Protein AF-A0A382JQA4-F1 (afdb_monomer)

InterPro domains:
  IPR003439 ABC transporter-like, ATP-binding domain [PF00005] (1-121)
  IPR027417 P-loop containing nucleoside triphosphate hydrolase [G3DSA:3.40.50.300] (1-121)
  IPR027417 P-loop containing nucleoside triphosphate hydrolase [SSF52540] (1-121)
  IPR051782 ABC Transporter Superfamily, Various Functions [PTHR42939] (1-121)

Mean predicted aligned error: 5.18 Å

Secondary structure (DSSP, 8-state):
------TTSSHHHHHHHHTTSS--SS---BTTB-TTT-HHHHHTTEEE-S-SS---TT-BHHHHHHHHHHH-TTB-HHHHHHHHHTSS--TT-BGGGS-HHHHHHHHHHHHHTB--SEEE-

Organism: NCBI:txid408172

Structure (mmCIF, N/CA/C/O backbone):
data_AF-A0A382JQA4-F1
#
_entry.id   AF-A0A382JQA4-F1
#
loop_
_atom_site.group_PDB
_atom_site.id
_atom_site.type_symbol
_atom_site.label_atom_id
_atom_site.label_alt_id
_atom_site.label_comp_id
_atom_site.label_asym_id
_atom_site.label_entity_id
_atom_site.label_seq_id
_atom_site.pdbx_PDB_ins_code
_atom_site.Cartn_x
_atom_site.Cartn_y
_atom_site.Cartn_z
_atom_site.occupancy
_atom_site.B_iso_or_equiv
_atom_site.auth_seq_id
_atom_site.auth_comp_id
_atom_site.auth_asym_id
_atom_site.auth_atom_id
_atom_site.pdbx_PDB_model_num
ATOM 1 N N . VAL A 1 1 ? 13.847 -6.392 -0.870 1.00 78.69 1 VAL A N 1
ATOM 2 C CA . VAL A 1 1 ? 14.945 -5.477 -1.273 1.00 78.69 1 VAL A CA 1
ATOM 3 C C . VAL A 1 1 ? 14.628 -4.100 -0.716 1.00 78.69 1 VAL A C 1
ATOM 5 O O . VAL A 1 1 ? 13.453 -3.764 -0.682 1.00 78.69 1 VAL A O 1
ATOM 8 N N . GLY A 1 2 ? 15.618 -3.344 -0.240 1.00 84.31 2 GLY A N 1
ATOM 9 C CA . GLY A 1 2 ? 15.416 -1.977 0.253 1.00 84.31 2 GLY A CA 1
ATOM 10 C C . GLY A 1 2 ? 16.342 -1.001 -0.466 1.00 84.31 2 GLY A C 1
ATOM 11 O O . GLY A 1 2 ? 17.525 -1.291 -0.622 1.00 84.31 2 GLY A O 1
ATOM 12 N N . LEU A 1 3 ? 15.807 0.141 -0.903 1.00 86.50 3 LEU A N 1
ATOM 13 C CA . LEU A 1 3 ? 16.600 1.249 -1.439 1.00 86.50 3 LEU A CA 1
ATOM 14 C C . LEU A 1 3 ? 16.950 2.197 -0.290 1.00 86.50 3 LEU A C 1
ATOM 16 O O . LEU A 1 3 ? 16.064 2.821 0.292 1.00 86.50 3 LEU A O 1
ATOM 20 N N . ILE A 1 4 ? 18.235 2.309 0.043 1.00 88.94 4 ILE A N 1
ATOM 21 C CA . ILE A 1 4 ? 18.719 3.118 1.169 1.0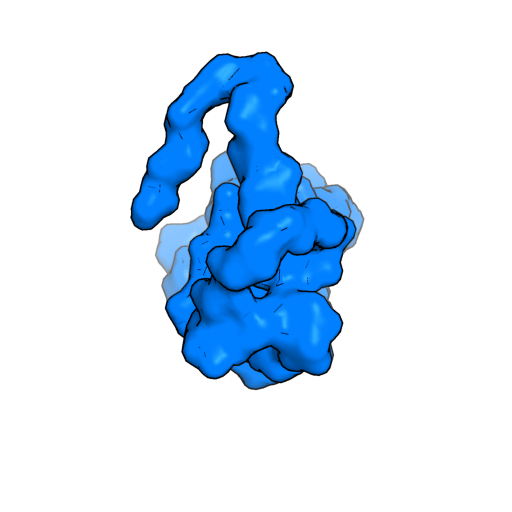0 88.94 4 ILE A CA 1
ATOM 22 C C . ILE A 1 4 ? 19.668 4.192 0.636 1.00 88.94 4 ILE A C 1
ATOM 24 O O . ILE A 1 4 ? 20.538 3.916 -0.181 1.00 88.94 4 ILE A O 1
ATOM 28 N N . GLY A 1 5 ? 19.482 5.433 1.086 1.00 90.75 5 GLY A N 1
ATOM 29 C CA . GLY A 1 5 ? 20.298 6.580 0.687 1.00 90.75 5 GLY A CA 1
ATOM 30 C C . GLY A 1 5 ? 19.712 7.900 1.199 1.00 90.75 5 GLY A C 1
ATOM 31 O O . GLY A 1 5 ? 18.571 7.901 1.677 1.00 90.75 5 GLY A O 1
ATOM 32 N N . PRO A 1 6 ? 20.434 9.028 1.092 1.00 93.25 6 PRO A N 1
ATOM 33 C CA . PRO A 1 6 ? 19.957 10.330 1.559 1.00 93.25 6 PRO A CA 1
ATOM 34 C C . PRO A 1 6 ? 18.718 10.822 0.790 1.00 93.25 6 PRO A C 1
ATOM 36 O O . PRO A 1 6 ? 18.336 10.284 -0.258 1.00 93.25 6 PRO A O 1
ATOM 39 N N . ASN A 1 7 ? 18.048 11.847 1.320 1.00 88.44 7 ASN A N 1
ATOM 40 C CA . ASN A 1 7 ? 16.985 12.539 0.587 1.00 88.44 7 ASN A CA 1
ATOM 41 C C . ASN A 1 7 ? 17.563 13.138 -0.701 1.00 88.44 7 ASN A C 1
ATOM 43 O O . ASN A 1 7 ? 18.663 13.677 -0.695 1.00 88.44 7 ASN A O 1
ATOM 47 N N . GLY A 1 8 ? 16.848 12.983 -1.816 1.00 88.38 8 GLY A N 1
ATOM 48 C CA . GLY A 1 8 ? 17.345 13.386 -3.136 1.00 88.38 8 GLY A CA 1
ATOM 49 C C . GLY A 1 8 ? 18.221 12.352 -3.854 1.00 88.38 8 GLY A C 1
ATOM 50 O O . G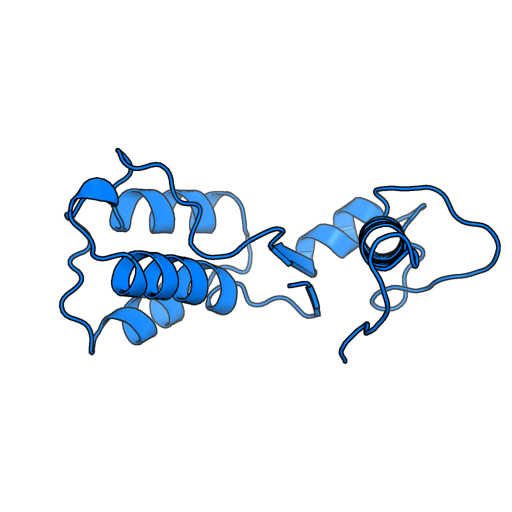LY A 1 8 ? 18.487 12.530 -5.033 1.00 88.38 8 GLY A O 1
ATOM 51 N N . ALA A 1 9 ? 18.580 11.221 -3.231 1.00 91.50 9 ALA A N 1
ATOM 52 C CA . ALA A 1 9 ? 19.385 10.166 -3.875 1.00 91.50 9 ALA A CA 1
ATOM 53 C C . ALA A 1 9 ? 18.668 9.382 -5.000 1.00 91.50 9 ALA A C 1
ATOM 55 O O . ALA A 1 9 ? 19.163 8.355 -5.445 1.00 91.50 9 ALA A O 1
ATOM 56 N N . GLY A 1 10 ? 17.466 9.797 -5.410 1.00 90.06 10 GLY A N 1
ATOM 57 C CA . GLY A 1 10 ? 16.733 9.170 -6.514 1.00 90.06 10 GLY A CA 1
ATOM 58 C C . GLY A 1 10 ? 15.852 7.970 -6.155 1.00 90.06 10 GLY A C 1
ATOM 59 O O . GLY A 1 10 ? 15.167 7.480 -7.037 1.00 90.06 10 GLY A O 1
ATOM 60 N N . LYS A 1 11 ? 15.765 7.536 -4.886 1.00 92.12 11 LYS A N 1
ATOM 61 C CA . LYS A 1 11 ? 14.941 6.373 -4.465 1.00 92.12 11 LYS A CA 1
ATOM 62 C C . LYS A 1 11 ? 13.510 6.413 -5.018 1.00 92.12 11 LYS A C 1
ATOM 64 O O . LYS A 1 11 ? 13.060 5.475 -5.664 1.00 92.12 11 LYS A O 1
ATOM 69 N N . THR A 1 12 ? 12.807 7.525 -4.800 1.00 88.38 12 THR A N 1
ATOM 70 C CA . THR A 1 12 ? 11.433 7.714 -5.289 1.00 88.38 12 THR A CA 1
ATOM 71 C C . THR A 1 12 ? 11.373 7.751 -6.814 1.00 88.38 12 THR A C 1
ATOM 73 O O . THR A 1 12 ? 10.428 7.223 -7.392 1.00 88.38 12 THR A O 1
ATOM 76 N N . THR A 1 13 ? 12.377 8.334 -7.472 1.00 90.94 13 THR A N 1
ATOM 77 C CA . THR A 1 13 ? 12.486 8.338 -8.936 1.00 90.94 13 THR A CA 1
ATOM 78 C C . THR A 1 13 ? 12.645 6.916 -9.462 1.00 90.94 13 THR A C 1
ATOM 80 O O . THR A 1 13 ? 11.890 6.517 -10.337 1.00 90.94 13 THR A O 1
ATOM 83 N N . THR A 1 14 ? 13.520 6.110 -8.857 1.00 90.50 14 THR A N 1
ATOM 84 C CA . THR A 1 14 ? 13.705 4.694 -9.195 1.00 90.50 14 THR A CA 1
ATOM 85 C C . THR A 1 14 ? 12.412 3.899 -9.034 1.00 90.50 14 THR A C 1
ATOM 87 O O . THR A 1 14 ? 12.034 3.169 -9.948 1.00 90.50 14 THR A O 1
ATOM 90 N N . LEU A 1 15 ? 11.693 4.068 -7.917 1.00 89.44 15 LEU A N 1
ATOM 91 C CA . LEU A 1 15 ? 10.400 3.404 -7.719 1.00 89.44 15 LEU A CA 1
ATOM 92 C C . LEU A 1 15 ? 9.377 3.825 -8.784 1.00 89.44 15 LEU A C 1
ATOM 94 O O . LEU A 1 15 ? 8.670 2.981 -9.325 1.00 89.44 15 LEU A O 1
ATOM 98 N N . ARG A 1 16 ? 9.327 5.112 -9.145 1.00 88.56 16 ARG A N 1
ATOM 99 C CA . ARG A 1 16 ? 8.451 5.600 -10.220 1.00 88.56 16 ARG A CA 1
ATOM 100 C C . ARG A 1 16 ? 8.831 5.029 -11.586 1.00 88.56 16 ARG A C 1
ATOM 102 O O . ARG A 1 16 ? 7.928 4.667 -12.335 1.00 88.56 16 ARG A O 1
ATOM 109 N N . SER A 1 17 ? 10.118 4.896 -11.899 1.00 90.81 17 SER A N 1
ATOM 110 C CA . SER A 1 17 ? 10.581 4.278 -13.149 1.00 90.81 17 SER A CA 1
ATOM 111 C C . SER A 1 17 ? 10.187 2.799 -13.239 1.00 90.81 17 SER A C 1
ATOM 113 O O . SER A 1 17 ? 9.660 2.385 -14.268 1.00 90.81 17 SER A O 1
ATOM 115 N N . ILE A 1 18 ? 10.317 2.033 -12.145 1.00 89.06 18 ILE A N 1
ATOM 116 C CA . ILE A 1 18 ? 9.846 0.632 -12.058 1.00 89.06 18 ILE A CA 1
ATOM 117 C C . ILE A 1 18 ? 8.343 0.528 -12.363 1.00 89.06 18 ILE A C 1
ATOM 119 O O . ILE A 1 18 ? 7.892 -0.412 -13.012 1.00 89.06 18 ILE A O 1
ATOM 123 N N . LEU A 1 19 ? 7.554 1.513 -11.934 1.00 87.31 19 LEU A N 1
ATOM 124 C CA . LEU A 1 19 ? 6.108 1.555 -12.170 1.00 87.31 19 LEU A CA 1
ATOM 125 C C . LEU A 1 19 ? 5.722 2.145 -13.543 1.00 87.31 19 LEU A C 1
ATOM 127 O O . LEU A 1 19 ? 4.531 2.269 -13.838 1.00 87.31 19 LEU A O 1
ATOM 131 N N . GLY A 1 20 ? 6.689 2.556 -14.372 1.00 87.94 20 GLY 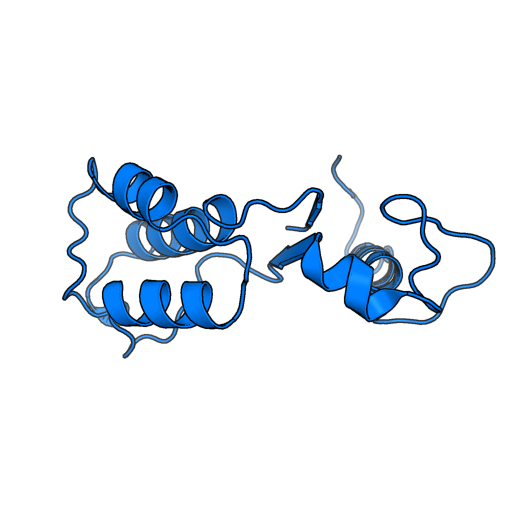A N 1
ATOM 132 C CA . GLY A 1 20 ? 6.427 3.243 -15.643 1.00 87.94 20 GLY A CA 1
ATOM 133 C C . GLY A 1 20 ? 5.777 4.627 -15.469 1.00 87.94 20 GLY A C 1
ATOM 134 O O . GLY A 1 20 ? 4.992 5.068 -16.311 1.00 87.94 20 GLY A O 1
ATOM 135 N N . LEU A 1 21 ? 6.036 5.293 -14.338 1.00 87.38 21 LEU A N 1
ATOM 136 C CA . LEU A 1 21 ? 5.533 6.634 -13.998 1.00 87.38 21 LEU A CA 1
ATOM 137 C C . LEU A 1 21 ? 6.531 7.752 -14.326 1.00 87.38 21 LEU A C 1
ATOM 139 O O . LEU A 1 21 ? 6.214 8.929 -14.159 1.00 87.38 21 LEU A O 1
ATOM 143 N N . THR A 1 22 ? 7.758 7.412 -14.710 1.00 90.12 22 THR A N 1
ATOM 144 C CA . THR A 1 22 ? 8.824 8.366 -15.038 1.00 90.12 22 THR A CA 1
ATOM 145 C C . THR A 1 22 ? 9.760 7.732 -16.058 1.00 90.12 22 THR A C 1
ATOM 147 O O . THR A 1 22 ? 10.077 6.547 -15.935 1.00 90.12 22 THR A O 1
ATOM 150 N N . ASP A 1 23 ? 10.197 8.518 -17.040 1.00 88.69 23 ASP A N 1
ATOM 151 C CA . ASP A 1 23 ? 11.150 8.073 -18.055 1.00 88.69 23 ASP A CA 1
ATOM 152 C C . ASP A 1 23 ? 12.522 7.752 -17.451 1.00 88.69 23 ASP A C 1
ATOM 154 O O . ASP A 1 23 ? 12.904 8.254 -16.390 1.00 88.69 23 ASP A O 1
ATOM 158 N N . PHE A 1 24 ? 13.261 6.880 -18.129 1.00 90.88 24 PHE A N 1
ATOM 159 C CA . PHE A 1 24 ? 14.616 6.488 -17.762 1.00 90.88 24 PHE A CA 1
ATOM 160 C C . PHE A 1 24 ? 15.403 6.079 -19.009 1.00 90.88 24 PHE A C 1
ATOM 162 O O . PHE A 1 24 ? 14.835 5.632 -20.011 1.00 90.88 24 PHE A O 1
ATOM 169 N N . GLU A 1 25 ? 16.722 6.207 -18.924 1.00 92.38 25 GLU A N 1
ATOM 170 C CA . GLU A 1 25 ? 17.649 5.734 -19.948 1.00 92.38 25 GLU A CA 1
ATOM 171 C C . GLU A 1 25 ? 18.119 4.305 -19.649 1.00 92.38 25 GLU A C 1
ATOM 173 O O . GLU A 1 25 ? 18.161 3.867 -18.498 1.00 92.38 25 GLU A O 1
ATOM 178 N N . GLY A 1 26 ? 18.483 3.571 -20.701 1.00 91.88 26 GLY A N 1
ATOM 179 C CA . GLY A 1 26 ? 18.902 2.174 -20.605 1.00 91.88 26 GLY A CA 1
ATOM 180 C C . GLY A 1 26 ? 17.743 1.174 -20.675 1.00 91.88 26 GLY A C 1
ATOM 181 O O . GLY A 1 26 ? 16.707 1.422 -21.303 1.00 91.88 26 GLY A O 1
ATOM 182 N N . GLN A 1 27 ? 17.958 0.003 -20.073 1.00 90.50 27 GLN A N 1
ATOM 183 C CA . GLN A 1 27 ? 17.041 -1.138 -20.110 1.00 90.50 27 GLN A CA 1
ATOM 184 C C . GLN A 1 27 ? 16.581 -1.503 -18.696 1.00 90.50 27 GLN A C 1
ATOM 186 O O . GLN A 1 27 ? 17.380 -1.538 -17.761 1.00 90.50 27 GLN A O 1
ATOM 191 N N . MET A 1 28 ? 15.285 -1.777 -18.547 1.00 92.38 28 MET A N 1
ATOM 192 C CA . MET A 1 28 ? 14.668 -2.227 -17.302 1.00 92.38 28 MET A CA 1
ATOM 193 C C . MET A 1 28 ? 13.574 -3.233 -17.638 1.00 92.38 28 MET A C 1
ATOM 195 O O . MET A 1 28 ? 12.749 -2.981 -18.515 1.00 92.38 28 MET A O 1
ATOM 199 N N . GLU A 1 29 ? 13.537 -4.333 -16.897 1.00 91.62 29 GLU A N 1
ATOM 200 C CA . GLU A 1 29 ? 12.457 -5.309 -16.966 1.00 9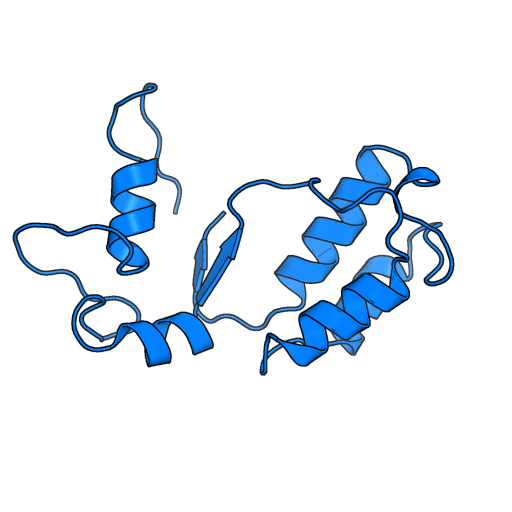1.62 29 GLU A CA 1
ATOM 201 C C . GLU A 1 29 ? 11.804 -5.462 -15.595 1.00 91.62 29 GLU A C 1
ATOM 203 O O . GLU A 1 29 ? 12.475 -5.617 -14.573 1.00 91.62 29 GLU A O 1
ATOM 208 N N . VAL A 1 30 ? 10.474 -5.439 -15.577 1.00 90.12 30 VAL A N 1
ATOM 209 C CA . VAL A 1 30 ? 9.652 -5.641 -14.384 1.00 90.12 30 VAL A CA 1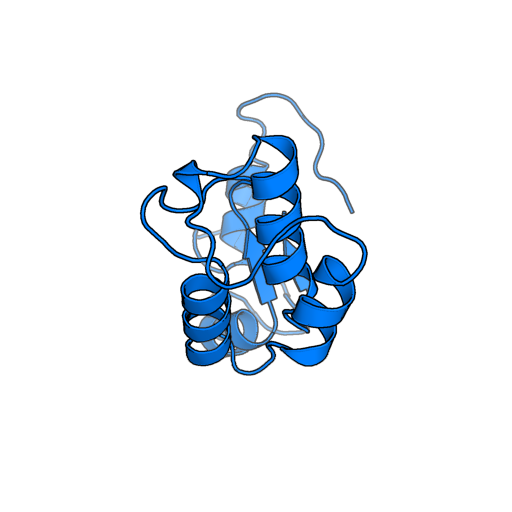
ATOM 210 C C . VAL A 1 30 ? 8.699 -6.784 -14.681 1.00 90.12 30 VAL A C 1
ATOM 212 O O . VAL A 1 30 ? 7.892 -6.705 -15.603 1.00 90.12 30 VAL A O 1
ATOM 215 N N . LEU A 1 31 ? 8.823 -7.879 -13.926 1.00 88.38 31 LEU A N 1
ATOM 216 C CA . LEU A 1 31 ? 8.071 -9.120 -14.168 1.00 88.38 31 LEU A CA 1
ATOM 217 C C . LEU A 1 31 ? 8.221 -9.642 -15.618 1.00 88.38 31 LEU A C 1
ATOM 219 O O . LEU A 1 31 ? 7.270 -10.186 -16.186 1.00 88.38 31 LEU A O 1
ATOM 223 N N . GLY A 1 32 ? 9.414 -9.462 -16.203 1.00 89.94 32 GLY A N 1
ATOM 224 C CA . GLY A 1 32 ? 9.757 -9.868 -17.572 1.00 89.94 32 GLY A CA 1
ATOM 225 C C . GLY A 1 32 ? 9.202 -8.955 -18.670 1.00 89.94 32 GLY A C 1
ATOM 226 O O . GLY A 1 32 ? 9.059 -9.393 -19.808 1.00 89.94 32 GLY A O 1
ATOM 227 N N . GLN A 1 33 ? 8.812 -7.719 -18.341 1.00 90.19 33 GLN A N 1
ATOM 228 C CA . GLN A 1 33 ? 8.235 -6.765 -19.292 1.00 90.19 33 GLN A CA 1
ATOM 229 C C . GLN A 1 33 ? 8.883 -5.381 -19.173 1.00 90.19 33 GLN A C 1
ATOM 231 O O . GLN A 1 33 ? 9.233 -4.954 -18.074 1.00 90.19 33 GLN A O 1
ATOM 236 N N . ASP A 1 34 ? 8.988 -4.651 -20.288 1.00 91.06 34 ASP A N 1
ATOM 237 C CA . ASP A 1 34 ? 9.411 -3.245 -20.269 1.00 91.06 34 ASP A CA 1
ATOM 238 C C . ASP A 1 34 ? 8.274 -2.369 -19.689 1.00 91.06 34 ASP A C 1
ATOM 240 O O . ASP A 1 34 ? 7.169 -2.345 -20.258 1.00 91.06 34 ASP A O 1
ATOM 244 N N . PRO A 1 35 ? 8.512 -1.633 -18.584 1.00 89.25 35 PRO A N 1
ATOM 245 C CA . PRO A 1 35 ? 7.501 -0.797 -17.938 1.00 89.25 35 PRO A CA 1
ATOM 246 C C . PRO A 1 35 ? 6.991 0.362 -18.800 1.00 89.25 35 PRO A C 1
ATOM 248 O O . PRO A 1 35 ? 5.893 0.856 -18.540 1.00 89.25 35 PRO A O 1
ATOM 251 N N . ARG A 1 36 ? 7.716 0.770 -19.848 1.00 87.81 36 ARG A N 1
ATOM 252 C CA . ARG A 1 36 ? 7.264 1.790 -20.812 1.00 87.81 36 ARG A CA 1
ATOM 253 C C . ARG A 1 36 ? 6.227 1.230 -21.784 1.00 87.81 36 ARG A C 1
ATOM 255 O O . ARG A 1 36 ? 5.258 1.909 -22.107 1.00 87.81 36 ARG A O 1
ATOM 262 N N . ALA A 1 37 ? 6.404 -0.017 -22.223 1.00 85.81 37 ALA A N 1
ATOM 263 C CA . ALA A 1 37 ? 5.543 -0.645 -23.227 1.00 85.81 37 ALA A CA 1
ATOM 264 C C . ALA A 1 37 ? 4.334 -1.372 -22.616 1.00 85.81 37 ALA A C 1
ATOM 266 O O . ALA A 1 37 ? 3.247 -1.369 -23.192 1.00 85.81 37 ALA A O 1
ATOM 267 N N . SER A 1 38 ? 4.504 -2.003 -21.449 1.00 87.31 38 SER A N 1
ATOM 268 C CA . SER A 1 38 ? 3.506 -2.927 -20.881 1.00 87.31 38 SER A CA 1
ATOM 269 C C . SER A 1 38 ? 2.995 -2.514 -19.501 1.00 87.31 38 SER A C 1
ATOM 271 O O . SER A 1 38 ? 2.585 -3.357 -18.702 1.00 87.31 38 SER A O 1
ATOM 273 N N . ARG A 1 39 ? 2.966 -1.205 -19.219 1.00 85.31 39 ARG A N 1
ATOM 274 C CA . ARG A 1 39 ? 2.570 -0.669 -17.908 1.00 85.31 39 ARG A CA 1
ATOM 275 C C . ARG A 1 39 ? 1.255 -1.243 -17.378 1.00 85.31 39 ARG A C 1
ATOM 277 O O . ARG A 1 39 ? 1.198 -1.609 -16.213 1.00 85.31 39 ARG A O 1
ATOM 284 N N . HIS A 1 40 ? 0.216 -1.344 -18.208 1.00 84.44 40 HIS A N 1
ATOM 285 C CA . HIS A 1 40 ? -1.093 -1.856 -17.779 1.00 84.44 40 HIS A CA 1
ATOM 286 C C . HIS A 1 40 ? -1.006 -3.284 -17.208 1.00 84.44 40 HIS A C 1
ATOM 288 O O . HIS A 1 40 ? -1.457 -3.518 -16.091 1.00 84.44 40 HIS A O 1
ATOM 294 N N . ARG A 1 41 ? -0.327 -4.202 -17.909 1.00 84.75 41 ARG A N 1
ATOM 295 C CA . ARG A 1 41 ? -0.140 -5.600 -17.471 1.00 84.75 41 ARG A CA 1
ATOM 296 C C . ARG A 1 41 ? 0.708 -5.700 -16.212 1.00 84.75 41 ARG A C 1
ATOM 298 O O . ARG A 1 41 ? 0.472 -6.557 -15.367 1.00 84.75 41 ARG A O 1
ATOM 305 N N . ILE A 1 42 ? 1.705 -4.826 -16.086 1.00 86.44 42 ILE A N 1
ATOM 306 C CA . ILE A 1 42 ? 2.530 -4.748 -14.881 1.00 86.44 42 ILE A CA 1
ATOM 307 C C . ILE A 1 42 ? 1.670 -4.269 -13.706 1.00 86.44 42 ILE A C 1
ATOM 309 O O . ILE A 1 42 ? 1.691 -4.900 -12.657 1.00 86.44 42 ILE A O 1
ATOM 313 N N . MET A 1 43 ? 0.855 -3.224 -13.871 1.00 82.00 43 MET A N 1
ATOM 314 C CA . MET A 1 43 ? -0.007 -2.699 -12.799 1.00 82.00 43 MET A CA 1
ATOM 315 C C . MET A 1 43 ? -1.086 -3.691 -12.330 1.00 82.00 43 MET A C 1
ATOM 317 O O . MET A 1 43 ? -1.520 -3.608 -11.187 1.00 82.00 43 MET A O 1
ATOM 321 N N . GLU A 1 44 ? -1.491 -4.664 -13.151 1.00 81.50 44 GLU A N 1
ATOM 322 C CA . GLU A 1 44 ? -2.368 -5.767 -12.712 1.00 81.50 44 GLU A CA 1
ATOM 323 C C . GLU A 1 44 ? -1.674 -6.731 -11.732 1.00 81.50 44 GLU A C 1
ATOM 325 O O . GLU A 1 44 ? -2.330 -7.454 -10.978 1.00 81.50 44 GLU A O 1
ATOM 330 N N . ARG A 1 45 ? -0.338 -6.755 -11.748 1.00 82.69 45 ARG A N 1
ATOM 331 C CA . ARG A 1 45 ? 0.507 -7.685 -10.984 1.00 82.69 45 ARG A CA 1
ATOM 332 C C . ARG A 1 45 ? 1.356 -6.991 -9.918 1.00 82.69 45 ARG A C 1
ATOM 334 O O . ARG A 1 45 ? 1.950 -7.680 -9.091 1.00 82.69 45 ARG A O 1
ATOM 341 N N . VAL A 1 46 ? 1.414 -5.661 -9.927 1.00 83.00 46 VAL A N 1
ATOM 342 C CA . VAL A 1 46 ? 2.166 -4.835 -8.978 1.00 83.00 46 VAL A CA 1
ATOM 343 C C . VAL A 1 46 ? 1.205 -4.086 -8.062 1.00 83.00 46 VAL A C 1
ATOM 345 O O . VAL A 1 46 ? 0.256 -3.459 -8.523 1.00 83.00 46 VAL A O 1
ATOM 348 N N . CYS A 1 47 ? 1.485 -4.086 -6.762 1.00 82.25 47 CYS A N 1
ATOM 349 C CA . CYS A 1 47 ? 0.840 -3.189 -5.808 1.00 82.25 47 CYS A CA 1
ATOM 350 C C . CYS A 1 47 ? 1.841 -2.105 -5.393 1.00 82.25 47 CYS A C 1
ATOM 352 O O . CYS A 1 47 ? 2.959 -2.424 -4.992 1.00 82.25 47 CYS A O 1
ATOM 354 N N . PHE A 1 48 ? 1.450 -0.833 -5.494 1.00 80.31 48 PHE A N 1
ATOM 355 C CA . PHE A 1 48 ? 2.253 0.297 -5.030 1.00 80.31 48 PHE A CA 1
ATOM 356 C C . PHE A 1 48 ? 1.543 1.029 -3.898 1.00 80.31 48 PHE A C 1
ATOM 358 O O . PHE A 1 48 ? 0.388 1.435 -4.035 1.00 80.31 48 PHE A O 1
ATOM 365 N N . VAL A 1 49 ? 2.269 1.241 -2.808 1.00 78.12 49 VAL A N 1
ATOM 366 C CA . VAL A 1 49 ? 1.814 1.983 -1.639 1.00 78.12 49 VAL A CA 1
ATOM 367 C C . VAL A 1 49 ? 2.798 3.113 -1.417 1.00 78.12 49 VAL A C 1
ATOM 369 O O . VAL A 1 49 ? 3.954 2.877 -1.104 1.00 78.12 49 VAL A O 1
ATOM 372 N N . ALA A 1 50 ? 2.346 4.349 -1.616 1.00 69.00 50 ALA A N 1
ATOM 373 C CA . ALA A 1 50 ? 3.211 5.515 -1.459 1.00 69.00 50 ALA A CA 1
ATOM 374 C C . ALA A 1 50 ? 3.452 5.890 0.012 1.00 69.00 50 ALA A C 1
ATOM 376 O O . ALA A 1 50 ? 4.457 6.526 0.319 1.00 69.00 50 ALA A O 1
ATOM 377 N N . ASP A 1 51 ? 2.503 5.559 0.894 1.00 71.94 51 ASP A N 1
ATOM 378 C CA . ASP A 1 51 ? 2.567 5.832 2.329 1.00 71.94 51 ASP A CA 1
ATOM 379 C C . ASP A 1 51 ? 1.591 4.920 3.092 1.00 71.94 51 ASP A C 1
ATOM 381 O O . ASP A 1 51 ? 0.548 4.524 2.563 1.00 71.94 51 ASP A O 1
ATOM 385 N N . VAL A 1 52 ? 1.900 4.610 4.350 1.00 74.75 52 VAL A N 1
ATOM 386 C CA . VAL A 1 52 ? 1.088 3.755 5.226 1.00 74.75 52 VAL A CA 1
ATOM 387 C C . VAL A 1 52 ? 0.297 4.623 6.213 1.00 74.75 52 VAL A C 1
ATOM 389 O O . VAL A 1 52 ? 0.708 5.700 6.619 1.00 74.75 52 VAL A O 1
ATOM 392 N N . GLY A 1 53 ? -0.885 4.162 6.626 1.00 77.19 53 GLY A N 1
ATOM 393 C CA . GLY A 1 53 ? -1.744 4.887 7.574 1.00 77.19 53 GLY A CA 1
ATOM 394 C C . GLY A 1 53 ? -2.555 6.056 6.986 1.00 77.19 53 GLY A C 1
ATOM 395 O O . GLY A 1 53 ? -3.270 6.730 7.726 1.00 77.19 53 GLY A O 1
ATOM 396 N N . VAL A 1 54 ? -2.508 6.278 5.669 1.00 82.69 54 VAL A N 1
ATOM 397 C CA . VAL A 1 54 ? -3.264 7.343 4.988 1.00 82.69 54 VAL A CA 1
ATOM 398 C C . VAL A 1 54 ? -4.609 6.818 4.465 1.00 82.69 54 VAL A C 1
ATOM 400 O O . VAL A 1 54 ? -4.747 6.478 3.297 1.00 82.69 54 VAL A O 1
ATOM 403 N N . LEU A 1 55 ? -5.620 6.724 5.335 1.00 91.12 55 LEU A N 1
ATOM 404 C CA . LEU A 1 55 ? -6.997 6.382 4.943 1.00 91.12 55 LEU A CA 1
ATOM 405 C C . LEU A 1 55 ? -7.953 7.562 5.203 1.00 91.12 55 LEU A C 1
ATOM 407 O O . LEU A 1 55 ? -7.815 8.240 6.229 1.00 91.12 55 LEU A O 1
ATOM 411 N N . PRO A 1 56 ? -8.953 7.823 4.333 1.00 93.56 56 PRO A N 1
ATOM 412 C CA . PRO A 1 56 ? -9.905 8.906 4.552 1.00 93.56 56 PRO A CA 1
ATOM 413 C C . PRO A 1 56 ? -10.668 8.721 5.867 1.00 93.56 56 PRO A C 1
ATOM 415 O O . PRO A 1 56 ? -11.330 7.712 6.091 1.00 93.56 56 PRO A O 1
ATOM 418 N N . ARG A 1 57 ? -10.626 9.732 6.740 1.00 95.12 57 ARG A N 1
ATOM 419 C CA . ARG A 1 57 ? -11.186 9.668 8.105 1.00 95.12 57 ARG A CA 1
ATOM 420 C C . ARG A 1 57 ? -12.677 9.301 8.169 1.00 95.12 57 ARG A C 1
ATOM 422 O O . ARG A 1 57 ? -13.146 8.798 9.192 1.00 95.12 57 ARG A O 1
ATOM 429 N N . TRP A 1 58 ? -13.435 9.604 7.120 1.00 96.56 58 TRP A N 1
ATOM 430 C CA . TRP A 1 58 ? -14.874 9.353 7.035 1.00 96.56 58 TRP A CA 1
ATOM 431 C C . TRP A 1 58 ? -15.230 7.940 6.554 1.00 96.56 58 TRP A C 1
ATOM 433 O O . TRP A 1 58 ? -16.363 7.514 6.791 1.00 96.56 58 TRP A O 1
ATOM 443 N N . LEU A 1 59 ? -14.287 7.237 5.919 1.00 97.50 59 LEU A N 1
ATOM 444 C CA . LEU A 1 59 ? -14.477 5.925 5.304 1.00 97.50 59 LEU A CA 1
ATOM 445 C C . LEU A 1 59 ? -14.672 4.855 6.382 1.00 97.50 59 LEU A C 1
ATOM 447 O O . LEU A 1 59 ? -13.993 4.901 7.415 1.00 97.50 59 LEU A O 1
ATOM 451 N N . ARG A 1 60 ? -15.596 3.910 6.175 1.00 98.38 60 ARG A N 1
ATOM 452 C CA . ARG A 1 60 ? -15.689 2.723 7.038 1.00 98.38 60 ARG A CA 1
ATOM 453 C C . ARG A 1 60 ? -14.710 1.653 6.578 1.00 98.38 60 ARG A C 1
ATOM 455 O O . ARG A 1 60 ? -14.370 1.587 5.402 1.00 98.38 60 ARG A O 1
ATOM 462 N N . VAL A 1 61 ? -14.290 0.786 7.494 1.00 97.62 61 VAL A N 1
ATOM 463 C CA . VAL A 1 61 ?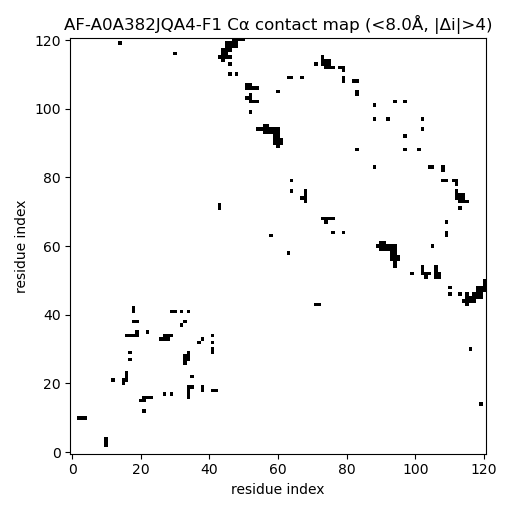 -13.387 -0.333 7.171 1.00 97.62 61 VAL A CA 1
ATOM 464 C C . VAL A 1 61 ? -13.993 -1.246 6.093 1.00 97.62 61 VAL A C 1
ATOM 466 O O . VAL A 1 61 ? -13.296 -1.601 5.147 1.00 97.62 61 VAL A O 1
ATOM 469 N N . ALA A 1 62 ? -15.296 -1.537 6.166 1.00 97.69 62 ALA A N 1
ATOM 470 C CA . ALA A 1 62 ? -16.012 -2.305 5.141 1.00 97.69 62 ALA A CA 1
ATOM 471 C C . ALA A 1 62 ? -16.051 -1.602 3.771 1.00 97.69 62 ALA A C 1
ATOM 473 O O . ALA A 1 62 ? -15.929 -2.254 2.738 1.00 97.69 62 ALA A O 1
ATOM 474 N N . ASP A 1 63 ? -16.190 -0.272 3.754 1.00 97.75 63 ASP A N 1
ATOM 475 C CA . ASP A 1 63 ? -16.203 0.505 2.509 1.00 97.75 63 ASP A CA 1
ATOM 476 C C . ASP A 1 63 ? -14.812 0.502 1.859 1.00 97.75 63 ASP A C 1
ATOM 478 O O . ASP A 1 63 ? -14.693 0.416 0.639 1.00 97.75 63 ASP A O 1
ATOM 482 N N . ALA A 1 64 ? -13.752 0.555 2.675 1.00 96.12 64 ALA A N 1
ATOM 483 C CA . ALA A 1 64 ? -12.377 0.430 2.206 1.00 96.12 64 ALA A CA 1
ATOM 484 C C . ALA A 1 64 ? -12.117 -0.956 1.595 1.00 96.12 64 ALA A C 1
ATOM 486 O O . ALA A 1 64 ? -11.572 -1.041 0.497 1.00 96.12 64 ALA A O 1
ATOM 487 N N . GLU A 1 65 ? -12.555 -2.028 2.263 1.00 96.75 65 GLU A N 1
ATOM 488 C CA . GLU A 1 65 ? -12.486 -3.394 1.731 1.00 96.75 65 GLU A CA 1
ATOM 489 C C . GLU A 1 65 ? -13.228 -3.511 0.396 1.00 96.75 65 GLU A C 1
ATOM 491 O O . GLU A 1 65 ? -12.673 -4.009 -0.583 1.00 96.75 65 GLU A O 1
ATOM 496 N N . ALA A 1 66 ? -14.473 -3.030 0.336 1.00 96.56 66 ALA A N 1
ATOM 497 C CA . ALA A 1 66 ? -15.292 -3.084 -0.868 1.00 96.56 66 ALA A CA 1
ATOM 498 C C . ALA A 1 66 ? -14.667 -2.301 -2.029 1.00 96.56 66 ALA A C 1
ATOM 500 O O . ALA A 1 66 ? -14.638 -2.808 -3.151 1.00 96.56 66 ALA A O 1
ATOM 501 N N . TYR A 1 67 ? -14.139 -1.104 -1.757 1.00 94.44 67 TYR A N 1
ATOM 502 C CA . TYR A 1 67 ? -13.465 -0.281 -2.756 1.00 94.44 67 TYR A CA 1
ATOM 503 C C . TYR A 1 67 ? -12.216 -0.975 -3.302 1.00 94.44 67 TYR A C 1
ATOM 505 O O . TYR A 1 67 ? -12.112 -1.170 -4.512 1.00 94.44 67 TYR A O 1
ATOM 513 N N . VAL A 1 68 ? -11.299 -1.400 -2.424 1.00 92.00 68 VAL A N 1
ATOM 514 C CA . VAL A 1 68 ? -10.041 -2.050 -2.830 1.00 92.00 68 VAL A CA 1
ATOM 515 C C . VAL A 1 68 ? -10.328 -3.349 -3.588 1.00 92.00 68 VAL A C 1
ATOM 517 O O . VAL A 1 68 ? -9.722 -3.585 -4.630 1.00 92.00 68 VAL A O 1
ATOM 520 N N . ALA A 1 69 ? -11.312 -4.136 -3.145 1.00 92.81 69 ALA A N 1
ATOM 521 C CA . ALA A 1 69 ? -11.756 -5.333 -3.857 1.00 92.81 69 ALA A CA 1
ATOM 522 C C . ALA A 1 69 ? -12.348 -5.047 -5.247 1.00 92.81 69 ALA A C 1
ATOM 524 O O . ALA A 1 69 ? -12.271 -5.899 -6.124 1.00 92.81 69 ALA A O 1
ATOM 525 N N . GLY A 1 70 ? -12.971 -3.881 -5.440 1.00 90.75 70 GLY A N 1
ATOM 526 C CA . GLY A 1 70 ? -13.547 -3.476 -6.723 1.00 90.75 70 GLY A CA 1
ATOM 527 C C . GLY A 1 70 ? -12.512 -2.969 -7.729 1.00 90.75 70 GLY A C 1
ATOM 528 O O . GLY A 1 70 ? -12.734 -3.088 -8.931 1.00 90.75 70 GLY A O 1
ATOM 529 N N . VAL A 1 71 ? -11.389 -2.420 -7.256 1.00 86.75 71 VAL A N 1
ATOM 530 C CA . VAL A 1 71 ? -10.340 -1.846 -8.121 1.00 86.75 71 VAL A CA 1
ATOM 531 C C . VAL A 1 71 ? -9.136 -2.770 -8.325 1.00 86.75 71 VAL A C 1
ATOM 533 O O . VAL A 1 71 ? -8.434 -2.625 -9.321 1.00 86.75 71 VAL A O 1
ATOM 536 N N . HIS A 1 72 ? -8.899 -3.730 -7.425 1.00 85.31 72 HIS A N 1
ATOM 537 C CA . HIS A 1 72 ? -7.814 -4.706 -7.540 1.00 85.31 72 HIS A CA 1
ATOM 538 C C . HIS A 1 72 ? -8.364 -6.122 -7.781 1.00 85.31 72 HIS A C 1
ATOM 540 O O . HIS A 1 72 ? -8.818 -6.764 -6.832 1.00 85.31 72 HIS A O 1
ATOM 546 N N . PRO A 1 73 ? -8.248 -6.667 -9.010 1.00 84.56 73 PRO A N 1
ATOM 547 C CA . PRO A 1 73 ? -8.762 -7.999 -9.351 1.00 84.56 73 PRO A CA 1
ATOM 548 C C . PRO A 1 73 ? -8.200 -9.140 -8.492 1.00 84.56 73 PRO A C 1
ATOM 550 O O . PRO A 1 73 ? -8.851 -10.163 -8.313 1.00 84.56 73 PRO A O 1
ATOM 553 N N . ARG A 1 74 ? -6.987 -8.965 -7.954 1.00 88.62 74 ARG A N 1
ATOM 554 C CA . ARG A 1 74 ? -6.280 -9.953 -7.123 1.00 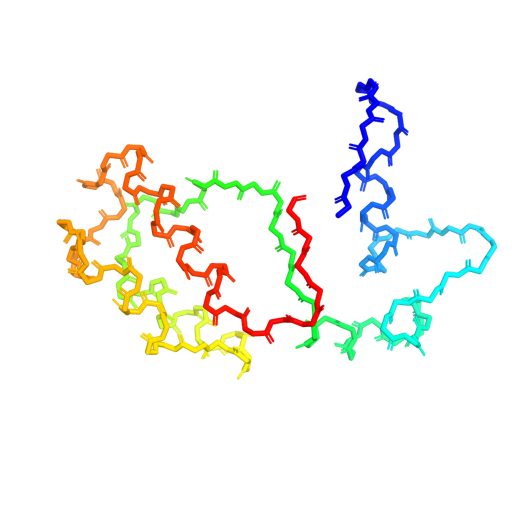88.62 74 ARG A CA 1
ATOM 555 C C . ARG A 1 74 ? -6.439 -9.707 -5.617 1.00 88.62 74 ARG A C 1
ATOM 557 O O . ARG A 1 74 ? -5.630 -10.182 -4.824 1.00 88.62 74 ARG A O 1
ATOM 564 N N . PHE A 1 75 ? -7.434 -8.927 -5.200 1.00 92.62 75 PHE A N 1
ATOM 565 C CA . PHE A 1 75 ? -7.690 -8.686 -3.783 1.00 92.62 75 PHE A CA 1
ATOM 566 C C . PHE A 1 75 ? -8.399 -9.872 -3.121 1.00 92.62 75 PHE A C 1
ATOM 568 O O . PHE A 1 75 ? -9.516 -10.246 -3.479 1.00 92.62 75 PHE A O 1
ATOM 575 N N . ASN A 1 76 ? -7.774 -10.426 -2.089 1.00 94.94 76 ASN A N 1
ATOM 576 C CA . ASN A 1 76 ? -8.285 -11.548 -1.322 1.00 94.94 76 ASN A CA 1
ATOM 577 C C . ASN A 1 76 ? -9.006 -11.054 -0.055 1.00 94.94 76 ASN A C 1
ATOM 579 O O . ASN A 1 76 ? -8.396 -10.839 0.998 1.00 94.94 76 ASN A O 1
ATOM 583 N N . ARG A 1 77 ? -10.337 -10.912 -0.144 1.00 95.75 77 ARG A N 1
ATOM 584 C CA . ARG A 1 77 ? -11.195 -10.491 0.984 1.00 95.75 77 ARG A CA 1
ATOM 585 C C . ARG A 1 77 ? -11.025 -11.374 2.217 1.00 95.75 77 ARG A C 1
ATOM 587 O O . ARG A 1 77 ? -10.956 -10.871 3.333 1.00 95.75 77 ARG A O 1
ATOM 594 N N . GLN A 1 78 ? -10.907 -12.685 2.024 1.00 96.00 78 GLN A N 1
ATOM 595 C CA . GLN A 1 78 ? -10.759 -13.625 3.131 1.00 96.00 78 GLN A CA 1
ATOM 596 C C . GLN A 1 78 ? -9.448 -13.390 3.891 1.00 96.00 78 GLN A C 1
ATOM 598 O O . GLN A 1 78 ? -9.429 -13.419 5.121 1.00 96.00 78 GLN A O 1
ATOM 603 N N . ARG A 1 79 ? -8.356 -13.100 3.173 1.00 95.50 79 ARG A N 1
ATOM 604 C CA . ARG A 1 79 ? -7.065 -12.743 3.773 1.00 95.50 79 ARG A CA 1
ATOM 605 C C . ARG A 1 79 ? -7.147 -11.426 4.544 1.00 95.50 79 ARG A C 1
ATOM 607 O O . ARG A 1 79 ? -6.676 -11.381 5.678 1.00 95.50 79 ARG A O 1
ATOM 614 N N . PHE A 1 80 ? -7.780 -10.401 3.971 1.00 96.75 80 PHE A N 1
ATOM 615 C CA . PHE A 1 80 ? -8.020 -9.124 4.653 1.00 96.75 80 PHE A CA 1
ATOM 616 C C . PHE A 1 80 ? -8.772 -9.324 5.975 1.00 96.75 80 PHE A C 1
ATOM 618 O O . PHE A 1 80 ? -8.301 -8.911 7.035 1.00 96.75 80 PHE A O 1
ATOM 625 N N . GLN A 1 81 ? -9.904 -10.027 5.924 1.00 95.81 81 GLN A N 1
ATOM 626 C CA . GLN A 1 81 ? -10.741 -10.293 7.093 1.00 95.81 81 GLN A CA 1
ATOM 627 C C . GLN A 1 81 ? -9.996 -11.121 8.145 1.00 95.81 81 GLN A C 1
ATOM 629 O O . GLN A 1 81 ? -10.053 -10.798 9.329 1.00 95.81 81 GLN A O 1
ATOM 634 N N . LYS A 1 82 ? -9.227 -12.134 7.724 1.00 96.06 82 LYS A N 1
ATOM 635 C CA . LYS A 1 82 ? -8.395 -12.944 8.625 1.00 96.06 82 LYS A CA 1
ATOM 636 C C . LYS A 1 82 ? -7.351 -12.103 9.361 1.00 96.06 82 LYS A C 1
ATOM 638 O O . LYS A 1 82 ? -7.140 -12.316 10.547 1.00 96.06 82 LYS A O 1
ATOM 643 N N . MET A 1 83 ? -6.720 -11.138 8.691 1.00 94.69 83 MET A N 1
ATOM 644 C CA . MET A 1 83 ? -5.735 -10.251 9.325 1.00 94.69 83 MET A CA 1
ATOM 645 C C . MET A 1 83 ? -6.353 -9.305 10.359 1.00 94.69 83 MET A C 1
ATOM 647 O O . MET A 1 83 ? -5.660 -8.872 11.278 1.00 94.69 83 MET A O 1
ATOM 651 N N . LEU A 1 84 ? -7.640 -8.980 10.218 1.00 95.81 84 LEU A N 1
ATOM 652 C CA . LEU A 1 84 ? -8.361 -8.147 11.178 1.00 95.81 84 LEU A CA 1
ATOM 653 C C . LEU A 1 84 ? -9.065 -8.951 12.279 1.00 95.81 84 LEU A C 1
ATOM 655 O O . LEU A 1 84 ? -9.440 -8.351 13.285 1.00 95.81 84 LEU A O 1
ATOM 659 N N . ALA A 1 85 ? -9.213 -10.270 12.125 1.00 94.00 85 ALA A N 1
ATOM 660 C CA . ALA A 1 85 ? -9.980 -11.127 13.032 1.00 94.00 85 ALA A CA 1
ATOM 661 C C . ALA A 1 85 ? -9.492 -11.067 14.491 1.00 94.00 85 ALA A C 1
ATOM 663 O O . ALA A 1 85 ? -10.310 -11.033 15.406 1.00 94.00 85 ALA A O 1
ATOM 664 N N . ASP A 1 86 ? -8.177 -10.969 14.703 1.00 91.06 86 ASP A N 1
ATOM 665 C CA . ASP A 1 86 ? -7.570 -10.904 16.042 1.00 91.06 86 ASP A CA 1
ATOM 666 C C . ASP A 1 86 ? -7.476 -9.467 16.593 1.00 91.06 86 ASP A C 1
ATOM 668 O O . ASP A 1 86 ? -6.862 -9.206 17.631 1.00 91.06 86 ASP A O 1
ATOM 672 N N . THR A 1 87 ? -8.066 -8.494 15.895 1.00 93.88 87 THR A N 1
ATOM 673 C CA . THR A 1 87 ? -8.053 -7.082 16.287 1.00 93.88 87 THR A CA 1
ATOM 674 C C . THR A 1 87 ? -9.392 -6.654 16.887 1.00 93.88 87 THR A C 1
ATOM 676 O O . THR A 1 87 ? -10.419 -7.306 16.735 1.00 93.88 87 THR A O 1
ATOM 679 N N . LYS A 1 88 ? -9.414 -5.491 17.547 1.00 94.56 88 LYS A N 1
ATOM 680 C CA . LYS A 1 88 ? -10.660 -4.866 18.038 1.00 94.56 88 LYS A CA 1
ATOM 681 C C . LYS A 1 88 ? -11.368 -4.023 16.965 1.00 94.56 88 LYS A C 1
ATOM 683 O O . LYS A 1 88 ? -12.187 -3.171 17.307 1.00 94.56 88 LYS A O 1
ATOM 688 N N . ILE A 1 89 ? -10.994 -4.184 15.695 1.00 97.06 89 ILE A N 1
ATOM 689 C CA . ILE A 1 89 ? -11.449 -3.340 14.590 1.00 97.06 89 ILE A CA 1
ATOM 690 C C . ILE A 1 89 ? -12.695 -3.964 13.971 1.00 97.06 89 ILE A C 1
ATOM 692 O O . ILE A 1 89 ? -12.669 -5.083 13.471 1.00 97.06 89 ILE A O 1
ATOM 696 N N . SER A 1 90 ? -13.793 -3.218 13.986 1.00 96.25 90 SER A N 1
ATOM 697 C CA . SER A 1 90 ? -15.056 -3.627 13.384 1.00 96.25 90 SER A CA 1
ATOM 698 C C . SER A 1 90 ? -15.200 -3.068 11.963 1.00 96.25 90 SER A C 1
ATOM 700 O O . SER A 1 90 ? -14.897 -1.889 11.742 1.00 96.25 90 SER A O 1
ATOM 702 N N . PRO A 1 91 ? -15.755 -3.843 11.009 1.00 95.81 91 PRO A N 1
ATOM 703 C CA . PRO A 1 91 ? -16.027 -3.377 9.647 1.00 95.81 91 PRO A CA 1
ATOM 704 C C . PRO A 1 91 ? -16.893 -2.107 9.586 1.00 95.81 91 PRO A C 1
ATOM 706 O O . PRO A 1 91 ? -16.777 -1.308 8.655 1.00 95.81 91 PRO A O 1
ATOM 709 N N . SER A 1 92 ? -17.754 -1.886 10.586 1.00 97.25 92 SER A N 1
ATOM 710 C CA . SER A 1 92 ? -18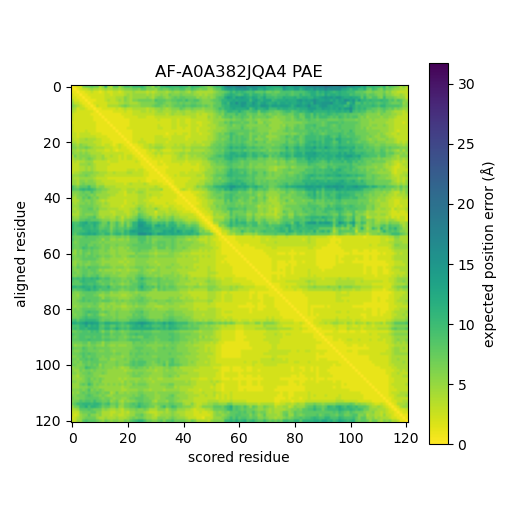.661 -0.734 10.627 1.00 97.25 92 SER A CA 1
ATOM 711 C C . SER A 1 92 ? -18.014 0.549 11.158 1.00 97.25 92 SER A C 1
ATOM 713 O O . SER A 1 92 ? -18.591 1.630 10.973 1.00 97.25 92 SER A O 1
ATOM 715 N N . GLN A 1 93 ? -16.837 0.463 11.791 1.00 97.94 93 GLN A N 1
ATOM 716 C CA . GLN A 1 93 ? -16.125 1.626 12.316 1.00 97.94 93 GLN A CA 1
ATOM 717 C C . GLN A 1 93 ? -15.605 2.509 11.184 1.00 97.94 93 GLN A C 1
ATOM 719 O O . GLN A 1 93 ? -15.100 2.034 10.168 1.00 97.94 93 GLN A O 1
ATOM 724 N N . LYS A 1 94 ? -15.697 3.823 11.393 1.00 98.25 94 LYS A N 1
ATOM 725 C CA . LYS A 1 94 ? -15.035 4.820 10.550 1.00 98.25 94 LYS A CA 1
ATOM 726 C C . LYS A 1 94 ? -13.572 4.945 10.946 1.00 98.25 94 LYS A C 1
ATOM 728 O O . LYS A 1 94 ? -13.260 4.925 12.135 1.00 98.25 94 LYS A O 1
ATOM 733 N N . VAL A 1 95 ? -12.699 5.221 9.981 1.00 97.44 95 VAL A N 1
ATOM 734 C CA . VAL A 1 95 ? -11.256 5.431 10.202 1.00 97.44 95 VAL A CA 1
ATOM 735 C C . VAL A 1 95 ? -10.979 6.458 11.310 1.00 97.44 95 VAL A C 1
ATOM 737 O O . VAL A 1 95 ? -10.094 6.253 12.131 1.00 97.44 95 VAL A O 1
ATOM 740 N N . ARG A 1 96 ? -11.777 7.532 11.428 1.00 97.00 96 ARG A N 1
ATOM 741 C CA . ARG A 1 96 ? -11.635 8.532 12.511 1.00 97.00 96 ARG A CA 1
ATOM 742 C C . ARG A 1 96 ? -11.824 7.994 13.934 1.00 97.00 96 ARG A C 1
ATOM 744 O O . ARG A 1 96 ? -11.483 8.712 14.868 1.00 97.00 96 ARG A O 1
ATOM 751 N N . GLN A 1 97 ? -12.448 6.828 14.090 1.00 97.56 97 GLN A N 1
ATOM 752 C CA . GLN A 1 97 ? -12.707 6.174 15.377 1.00 97.56 97 GLN A CA 1
ATOM 753 C C . GLN A 1 97 ? -11.571 5.219 15.772 1.00 97.56 97 GLN A C 1
ATOM 755 O O . GLN A 1 97 ? -11.573 4.701 16.884 1.00 97.56 97 GLN A O 1
ATOM 760 N N . LEU A 1 98 ? -10.625 4.972 14.864 1.00 96.88 98 LEU A N 1
ATOM 761 C CA . LEU A 1 98 ? -9.497 4.077 15.065 1.00 96.88 98 LEU A CA 1
ATOM 762 C C . LEU A 1 98 ? -8.301 4.845 15.642 1.00 96.88 98 LEU A C 1
ATOM 764 O O . LEU A 1 98 ? -8.081 6.017 15.327 1.00 96.88 98 LEU A O 1
ATOM 768 N N . SER A 1 99 ? -7.495 4.176 16.470 1.00 96.00 99 SER A N 1
ATOM 769 C CA . SER A 1 99 ? -6.188 4.707 16.873 1.00 96.00 99 SER A CA 1
ATOM 770 C C . SER A 1 99 ? -5.236 4.753 15.671 1.00 96.00 99 SER A C 1
ATOM 772 O O . SER A 1 99 ? -5.437 4.035 14.693 1.00 96.00 99 SER A O 1
ATOM 774 N N . LYS A 1 100 ? -4.149 5.535 15.744 1.00 92.94 100 LYS A N 1
ATOM 775 C CA . LYS A 1 100 ? -3.130 5.560 14.675 1.00 92.94 100 LYS A CA 1
ATOM 776 C C . LYS A 1 100 ? -2.626 4.152 14.323 1.00 92.94 100 LYS A C 1
ATOM 778 O O . LYS A 1 100 ? -2.554 3.811 13.150 1.00 92.94 100 LYS A O 1
ATOM 783 N N . GLY A 1 101 ? -2.362 3.320 15.335 1.00 93.94 101 GLY A N 1
ATOM 784 C CA . GLY A 1 101 ? -1.940 1.930 15.138 1.00 93.94 101 GLY A CA 1
ATOM 785 C C . GLY A 1 101 ? -3.002 1.077 14.441 1.00 93.94 101 GLY A C 1
ATOM 786 O O . GLY A 1 101 ? -2.673 0.328 13.529 1.00 93.94 101 GLY A O 1
ATOM 787 N N . MET A 1 102 ? -4.279 1.245 14.794 1.00 96.12 102 MET A N 1
ATOM 788 C CA . MET A 1 102 ? -5.385 0.554 14.122 1.00 96.12 102 MET A CA 1
ATOM 789 C C . MET A 1 102 ? -5.549 1.000 12.665 1.00 96.12 102 MET A C 1
ATOM 791 O O . MET A 1 102 ? -5.802 0.166 11.802 1.00 96.12 102 MET A O 1
ATOM 795 N N . VAL A 1 103 ? -5.362 2.289 12.356 1.00 95.69 103 VAL A N 1
ATOM 796 C CA . VAL A 1 103 ? -5.371 2.768 10.961 1.00 95.69 103 VAL A CA 1
ATOM 797 C C . VAL A 1 103 ? -4.235 2.123 10.164 1.00 95.69 103 VAL A C 1
ATOM 799 O O . VAL A 1 103 ? -4.468 1.645 9.055 1.00 95.69 103 VAL A O 1
ATOM 802 N N . THR A 1 104 ? -3.032 2.043 10.739 1.00 93.69 104 THR A N 1
ATOM 803 C CA . THR A 1 104 ? -1.903 1.320 10.136 1.00 93.69 104 THR A CA 1
ATOM 804 C C . THR A 1 104 ? -2.231 -0.157 9.920 1.00 93.69 104 THR A C 1
ATOM 806 O O . THR A 1 104 ? -1.967 -0.670 8.839 1.00 93.69 104 THR A O 1
ATOM 809 N N . GLN A 1 105 ? -2.857 -0.832 10.891 1.00 94.56 105 GLN A N 1
ATOM 810 C CA . GLN A 1 105 ? -3.275 -2.233 10.755 1.00 94.56 105 GLN A CA 1
ATOM 811 C C . GLN A 1 105 ? -4.275 -2.433 9.613 1.00 94.56 105 GLN A C 1
ATOM 813 O O . GLN A 1 105 ? -4.073 -3.326 8.795 1.00 94.56 105 GLN A O 1
ATOM 818 N N . VAL A 1 106 ? -5.309 -1.588 9.509 1.00 95.75 106 VAL A N 1
ATOM 819 C CA . VAL A 1 106 ? -6.276 -1.657 8.398 1.00 95.75 106 VAL A CA 1
ATOM 820 C C . VAL A 1 106 ? -5.579 -1.425 7.066 1.00 95.75 106 VAL A C 1
ATOM 822 O O . VAL A 1 106 ? -5.786 -2.193 6.131 1.00 95.75 106 VAL A O 1
ATOM 825 N N . HIS A 1 107 ? -4.732 -0.399 6.972 1.00 93.38 107 HIS A N 1
ATOM 826 C CA . HIS A 1 107 ? -4.042 -0.091 5.724 1.00 93.38 107 HIS A CA 1
ATOM 827 C C . HIS A 1 107 ? -3.108 -1.239 5.307 1.00 93.38 107 HIS A C 1
ATOM 829 O O . HIS A 1 107 ? -3.171 -1.701 4.172 1.00 93.38 107 HIS A O 1
ATOM 835 N N . LEU A 1 108 ? -2.312 -1.778 6.233 1.00 91.44 108 LEU A N 1
ATOM 836 C CA . LEU A 1 108 ? -1.455 -2.931 5.961 1.00 91.44 108 LEU A CA 1
ATOM 837 C C . LEU A 1 108 ? -2.260 -4.180 5.587 1.00 91.44 108 LEU A C 1
ATOM 839 O O . LEU A 1 108 ? -1.843 -4.914 4.697 1.00 91.44 108 LEU A O 1
ATOM 843 N N . ALA A 1 109 ? -3.410 -4.418 6.222 1.00 94.00 109 ALA A N 1
ATOM 844 C CA . ALA A 1 109 ? -4.290 -5.523 5.858 1.00 94.00 109 ALA A CA 1
ATOM 845 C C . ALA A 1 109 ? -4.828 -5.371 4.429 1.00 94.00 109 ALA A C 1
ATOM 847 O O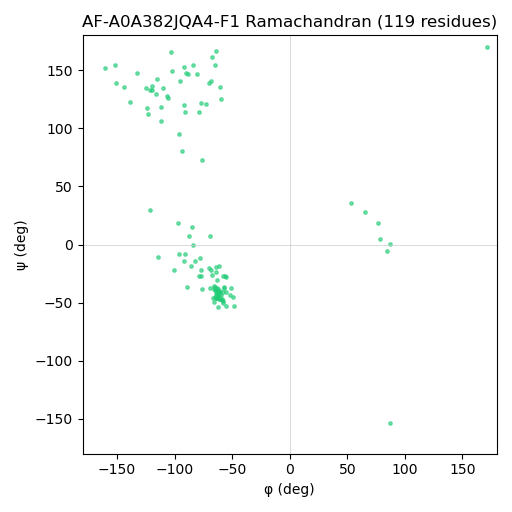 . ALA A 1 109 ? -4.815 -6.347 3.683 1.00 94.00 109 ALA A O 1
ATOM 848 N N . LEU A 1 110 ? -5.252 -4.166 4.024 1.00 93.38 110 LEU A N 1
ATOM 849 C CA . LEU A 1 110 ? -5.697 -3.898 2.649 1.00 93.38 110 LEU A CA 1
ATOM 850 C C . LEU A 1 110 ? -4.580 -4.197 1.643 1.00 93.38 110 LEU A C 1
ATOM 852 O O . LEU A 1 110 ? -4.800 -4.902 0.665 1.00 93.38 110 LEU A O 1
ATOM 856 N N . VAL A 1 111 ? -3.371 -3.706 1.913 1.00 90.12 111 VAL A N 1
ATOM 857 C CA . VAL A 1 111 ? -2.208 -3.878 1.032 1.00 90.12 111 VAL A CA 1
ATOM 858 C C . VAL A 1 111 ? -1.791 -5.343 0.933 1.00 90.12 111 VAL A C 1
ATOM 860 O O . VAL A 1 111 ? -1.622 -5.869 -0.162 1.00 90.12 111 VAL A O 1
ATOM 863 N N . MET A 1 112 ? -1.650 -6.028 2.069 1.00 89.88 112 MET A N 1
ATOM 864 C CA . MET A 1 112 ? -1.216 -7.427 2.105 1.00 89.88 112 MET A CA 1
ATOM 865 C C . MET A 1 112 ? -2.268 -8.402 1.570 1.00 89.88 112 MET A C 1
ATOM 867 O O . MET A 1 112 ? -1.928 -9.533 1.221 1.00 89.88 112 MET A O 1
ATOM 871 N N . ALA A 1 113 ? -3.536 -7.997 1.528 1.00 93.44 113 ALA A N 1
ATOM 872 C CA . ALA A 1 113 ? -4.601 -8.776 0.916 1.00 93.44 113 ALA A CA 1
ATOM 873 C C . ALA A 1 113 ? -4.603 -8.691 -0.617 1.00 93.44 113 ALA A C 1
ATOM 875 O O . ALA A 1 113 ? -5.274 -9.499 -1.253 1.00 93.44 113 ALA A O 1
ATOM 876 N N . ILE A 1 114 ? -3.845 -7.773 -1.225 1.00 90.88 114 ILE A N 1
ATOM 877 C CA . ILE A 1 114 ? -3.626 -7.761 -2.673 1.00 90.88 114 ILE A CA 1
ATOM 878 C C . ILE A 1 114 ? -2.567 -8.819 -2.999 1.00 90.88 114 ILE A C 1
ATOM 880 O O . ILE A 1 114 ? -1.405 -8.694 -2.612 1.00 90.88 114 ILE A O 1
ATOM 884 N N . GLU A 1 115 ? -2.952 -9.869 -3.725 1.00 86.12 115 GLU A N 1
ATOM 885 C CA . GLU A 1 115 ? -2.021 -10.887 -4.219 1.00 86.12 115 GLU A CA 1
ATOM 886 C C . GLU A 1 115 ? -1.236 -10.347 -5.420 1.00 86.12 115 GLU A C 1
ATOM 888 O O . GLU A 1 115 ? -1.488 -10.701 -6.567 1.00 86.12 115 GLU A O 1
ATOM 893 N N . ALA A 1 116 ? -0.299 -9.442 -5.155 1.00 83.62 116 ALA A N 1
ATOM 894 C CA . ALA A 1 116 ? 0.630 -8.925 -6.150 1.00 83.62 116 ALA A CA 1
ATOM 895 C C . ALA A 1 116 ? 1.891 -9.798 -6.229 1.00 83.62 116 ALA A C 1
ATOM 897 O O . ALA A 1 116 ? 2.377 -10.303 -5.217 1.00 83.62 116 ALA A O 1
ATOM 898 N N . ASP A 1 117 ? 2.457 -9.915 -7.429 1.00 83.69 117 ASP A N 1
ATOM 899 C CA . ASP A 1 117 ? 3.746 -10.582 -7.643 1.00 83.69 117 ASP A CA 1
ATOM 900 C C . ASP A 1 117 ? 4.913 -9.668 -7.222 1.00 83.69 117 ASP A C 1
ATOM 902 O O . ASP A 1 117 ? 6.008 -10.139 -6.920 1.00 83.69 117 ASP A O 1
ATOM 906 N N . LEU A 1 118 ? 4.672 -8.352 -7.178 1.00 81.25 118 LEU A N 1
ATOM 907 C CA . LEU A 1 118 ? 5.599 -7.348 -6.667 1.00 81.25 118 LEU A CA 1
ATOM 908 C C . LEU A 1 118 ? 4.837 -6.302 -5.842 1.00 81.25 118 LEU A C 1
ATOM 910 O O . LEU A 1 118 ? 3.935 -5.630 -6.339 1.00 81.25 118 LEU A O 1
ATOM 914 N N . LEU A 1 119 ? 5.235 -6.144 -4.582 1.00 82.19 119 LEU A N 1
ATOM 915 C CA . LEU A 1 119 ? 4.761 -5.088 -3.694 1.00 82.19 119 LEU A CA 1
ATOM 916 C C . LEU A 1 119 ? 5.859 -4.032 -3.541 1.00 82.19 119 LEU A C 1
ATOM 918 O O . LEU A 1 119 ? 6.986 -4.356 -3.162 1.00 82.19 119 LEU A O 1
ATOM 922 N N . VAL A 1 120 ? 5.516 -2.779 -3.819 1.00 80.31 120 VAL A N 1
ATOM 923 C CA . VAL A 1 120 ? 6.386 -1.615 -3.644 1.00 80.31 120 VAL A CA 1
ATOM 924 C C . VAL A 1 120 ? 5.813 -0.762 -2.512 1.00 80.31 120 VAL A C 1
ATOM 926 O O . VAL A 1 120 ? 4.678 -0.295 -2.615 1.00 80.31 120 VAL A O 1
ATOM 929 N N . LEU A 1 121 ? 6.600 -0.602 -1.446 1.00 74.88 121 LEU A N 1
ATOM 930 C CA . LEU A 1 121 ? 6.303 0.185 -0.243 1.00 74.88 121 LEU A CA 1
ATOM 931 C C . LEU A 1 121 ? 7.185 1.438 -0.172 1.00 74.88 121 LEU A C 1
ATOM 933 O O . LEU A 1 121 ? 8.293 1.402 -0.761 1.00 74.88 121 LEU A O 1
#

Foldseek 3Di:
DDDDDDPVPCPVVVVCCLLLNDDDDDDDADPNHRCVPPNVVLVLQEAEDPDALDDDQADFLLNLLVVLVVVHVQAASVQLCVLCVPDPHDRGDGNVVDDSVVSRSSRVSSQVRRNHPYYHD

Nearest PDB structures (foldseek):
  8k1o-assembly1_B  TM=8.102E-01  e=1.370E-06  Mycobacterium tuberculosis H37Rv
  8k1n-assembly1_D  TM=8.279E-01  e=1.858E-06  Mycobacterium tuberculosis H37Rv
  4yer-assembly1_A  TM=7.651E-01  e=3.075E-05  Thermotoga maritima MSB8
  4rvc-assembly1_A  TM=7.790E-01  e=8.676E-05  Geobacillus kaustophilus GBlys
  8ce5-assembly1_A  TM=7.145E-01  e=2.809E-03  Escherichia coli K-12

Radius of gyration: 16.31 Å; Cα contacts (8 Å, |Δi|>4): 136; chains: 1; bounding box: 39×27×41 Å

Sequence (121 aa):
VGLIGPNGAGKTTTLRSILGLTDFEGQMEVLGQDPRASRHRIMERVCFVADVGVLPRWLRVADAEAYVAGVHPRFNRQRFQKMLADTKISPSQKVRQLSKGMVTQVHLALVMAIEADLLVL

Solvent-accessible surface area (backbone atoms only — not comparable to full-atom values): 7285 Å² total; per-residue (Å²): 140,84,89,83,74,62,92,88,69,45,61,68,56,51,55,30,34,66,63,42,73,41,90,78,87,86,87,65,69,51,98,87,33,44,28,85,83,42,34,70,68,44,56,75,34,40,43,80,43,95,69,82,50,82,64,63,49,80,42,29,48,46,55,51,52,53,49,51,48,72,75,35,93,50,41,38,64,67,55,28,51,58,68,38,64,90,48,96,68,54,53,82,42,33,45,67,78,45,53,73,68,52,38,32,50,53,44,51,27,59,58,70,18,39,68,42,86,41,78,46,113

pLDDT: mean 90.2, std 6.03, range [69.0, 98.38]